Protein AF-A0A0C1QMT6-F1 (afdb_monomer_lite)

InterPro domains:
  IPR001387 Cro/C1-type, helix-turn-helix domain [PS50943] (33-71)
  IPR001387 Cro/C1-type, helix-turn-helix domain [cd00093] (10-68)
  IPR010982 Lambda repressor-like, DNA-binding domain superfamily [G3DSA:1.10.260.40] (8-88)
  IPR010982 Lambda repressor-like, DNA-binding domain superfamily [SSF47413] (16-72)

Foldseek 3Di:
DDQPPVVVVLQVLLVLLQVLCCVQQVHPVSLCVQLVHDPVRNVCSSVVVDPDDPSSLVSSCPRRVRPSVVVVVVCCVRVVPCVVPPPDDDPPPPDDDDDDDDDDDD

Sequence (106 aa):
MDEIDPFKFGEKLRHFVRKELIAKQGSVSKGCKKAGVSRSTMNNYLNGTSEFPQSVLTKLHNGCKIDVYGFLASMAGVAGKYNNACIEKEPQLEASDEKNEDKTKD

Radius of gyration: 20.59 Å; chains: 1; bounding box: 45×67×37 Å

Structure (mmCIF, N/CA/C/O backbone):
data_AF-A0A0C1QMT6-F1
#
_entry.id   AF-A0A0C1QMT6-F1
#
loop_
_atom_site.group_PDB
_atom_site.id
_atom_site.type_symbol
_atom_site.label_atom_id
_atom_site.label_alt_id
_atom_site.label_comp_id
_atom_site.label_asym_id
_atom_site.label_entity_id
_atom_site.label_seq_id
_atom_site.pdbx_PDB_ins_code
_atom_site.Cartn_x
_atom_site.Cartn_y
_atom_site.Cartn_z
_atom_site.occupancy
_atom_site.B_iso_or_equiv
_atom_site.auth_seq_id
_atom_site.auth_comp_id
_atom_site.auth_asym_id
_atom_site.auth_atom_id
_atom_site.pdbx_PDB_model_num
ATOM 1 N N . MET A 1 1 ? 8.307 -8.007 -26.919 1.00 41.09 1 MET A N 1
ATOM 2 C CA . MET A 1 1 ? 8.025 -8.290 -25.500 1.00 41.09 1 MET A CA 1
ATOM 3 C C . MET A 1 1 ? 8.553 -7.104 -24.729 1.00 41.09 1 MET A C 1
ATOM 5 O O . MET A 1 1 ? 9.763 -6.956 -24.650 1.00 41.09 1 MET A O 1
ATOM 9 N N . ASP A 1 2 ? 7.676 -6.205 -24.293 1.00 46.59 2 ASP A N 1
ATOM 10 C CA . ASP A 1 2 ? 8.071 -5.072 -23.460 1.00 46.59 2 ASP A CA 1
ATOM 11 C C . ASP A 1 2 ? 8.553 -5.604 -22.107 1.00 46.59 2 ASP A C 1
ATOM 13 O O . ASP A 1 2 ? 7.753 -6.064 -21.291 1.00 46.59 2 ASP A O 1
ATOM 17 N N . GLU A 1 3 ? 9.869 -5.584 -21.893 1.00 51.56 3 GLU A N 1
ATOM 18 C CA . GLU A 1 3 ? 10.463 -5.763 -20.570 1.00 51.56 3 GLU A CA 1
ATOM 19 C C . GLU A 1 3 ? 9.766 -4.808 -19.599 1.00 51.56 3 GLU A C 1
ATOM 21 O O . GLU A 1 3 ? 9.744 -3.589 -19.809 1.00 51.56 3 GLU A O 1
ATOM 26 N N . ILE A 1 4 ? 9.167 -5.344 -18.529 1.00 53.75 4 ILE A N 1
ATOM 27 C CA . ILE A 1 4 ? 8.723 -4.461 -17.460 1.00 53.75 4 ILE A CA 1
ATOM 28 C C . ILE A 1 4 ? 9.962 -3.907 -16.800 1.00 53.75 4 ILE A C 1
ATOM 30 O O . ILE A 1 4 ? 10.637 -4.583 -16.028 1.00 53.75 4 ILE A O 1
ATOM 34 N N . ASP A 1 5 ? 10.178 -2.630 -17.054 1.00 57.69 5 ASP A N 1
ATOM 35 C CA . ASP A 1 5 ? 11.078 -1.827 -16.267 1.00 57.69 5 ASP A CA 1
ATOM 36 C C . ASP A 1 5 ? 10.619 -1.867 -14.788 1.00 57.69 5 ASP A C 1
ATOM 38 O O . ASP A 1 5 ? 9.515 -1.399 -14.466 1.00 57.69 5 ASP A O 1
ATOM 42 N N . PRO A 1 6 ? 11.407 -2.451 -13.868 1.00 56.88 6 PRO A N 1
ATOM 43 C CA . PRO A 1 6 ? 11.027 -2.591 -12.461 1.00 56.88 6 PRO A CA 1
ATOM 44 C C . PRO A 1 6 ? 10.770 -1.231 -11.794 1.00 56.88 6 PRO A C 1
ATOM 46 O O . PRO A 1 6 ? 9.991 -1.139 -10.841 1.00 56.88 6 PRO A O 1
ATOM 49 N N . PHE A 1 7 ? 11.336 -0.153 -12.343 1.00 60.44 7 PHE A N 1
ATOM 50 C CA . PHE A 1 7 ? 11.085 1.212 -11.901 1.00 60.44 7 PHE A CA 1
ATOM 51 C C . PHE A 1 7 ? 9.648 1.655 -12.222 1.00 60.44 7 PHE A C 1
ATOM 53 O O . PHE A 1 7 ? 8.972 2.252 -11.376 1.00 60.44 7 PHE A O 1
ATOM 60 N N . LYS A 1 8 ? 9.125 1.269 -13.397 1.00 73.31 8 LYS A N 1
ATOM 61 C CA . LYS A 1 8 ? 7.721 1.501 -13.786 1.00 73.31 8 LYS A CA 1
ATOM 62 C C . LYS A 1 8 ? 6.745 0.684 -12.940 1.00 73.31 8 LYS A C 1
ATOM 64 O O . LYS A 1 8 ? 5.646 1.160 -12.659 1.00 73.31 8 LYS A O 1
ATOM 69 N N . PHE A 1 9 ? 7.119 -0.523 -12.511 1.00 78.88 9 PHE A N 1
ATOM 70 C CA . PHE A 1 9 ? 6.269 -1.338 -11.635 1.00 78.88 9 PHE A CA 1
ATOM 71 C C . PHE A 1 9 ? 6.048 -0.669 -10.272 1.00 78.88 9 PHE A C 1
ATOM 73 O O . PHE A 1 9 ? 4.903 -0.483 -9.851 1.00 78.88 9 PHE A O 1
ATOM 80 N N . GLY A 1 10 ? 7.133 -0.243 -9.613 1.00 81.25 10 GLY A N 1
ATOM 81 C CA . GLY A 1 10 ? 7.044 0.451 -8.329 1.00 81.25 10 GLY A CA 1
ATOM 82 C C . GLY A 1 10 ? 6.209 1.731 -8.425 1.00 81.25 10 GLY A C 1
ATOM 83 O O . GLY A 1 10 ? 5.408 2.019 -7.537 1.00 81.25 10 GLY A O 1
ATOM 84 N N . GLU A 1 11 ? 6.336 2.478 -9.524 1.00 85.38 11 GLU A N 1
ATOM 85 C CA . GLU A 1 11 ? 5.536 3.681 -9.766 1.00 85.38 11 GLU A CA 1
ATOM 86 C C . GLU A 1 11 ? 4.043 3.386 -9.922 1.00 85.38 11 GLU A C 1
ATOM 88 O O . GLU A 1 11 ? 3.216 4.030 -9.268 1.00 85.38 11 GLU A O 1
ATOM 93 N N . LYS A 1 12 ? 3.691 2.366 -10.711 1.00 87.00 12 LYS A N 1
ATOM 94 C CA . LYS A 1 12 ? 2.298 1.938 -10.879 1.00 87.00 12 LYS A CA 1
ATOM 95 C C . LYS A 1 12 ? 1.686 1.472 -9.557 1.00 87.00 12 LYS A C 1
ATOM 97 O O . LYS A 1 12 ? 0.559 1.861 -9.254 1.00 87.00 12 LYS A O 1
ATOM 102 N N . LEU A 1 13 ? 2.428 0.714 -8.743 1.00 88.38 13 LEU A N 1
ATOM 103 C CA . LEU A 1 13 ? 1.969 0.276 -7.421 1.00 88.38 13 LEU A CA 1
ATOM 104 C C . LEU A 1 13 ? 1.704 1.472 -6.495 1.00 88.38 13 LEU A C 1
ATOM 106 O O . LEU A 1 13 ? 0.647 1.550 -5.870 1.00 88.38 13 LEU A O 1
ATOM 110 N N . ARG A 1 14 ? 2.628 2.441 -6.439 1.00 90.62 14 ARG A N 1
ATOM 111 C CA . ARG A 1 14 ? 2.463 3.673 -5.645 1.00 90.62 14 ARG A CA 1
ATOM 112 C C . ARG A 1 14 ? 1.231 4.461 -6.074 1.00 90.62 14 ARG A C 1
ATOM 114 O O . ARG A 1 14 ? 0.445 4.886 -5.224 1.00 90.62 14 ARG A O 1
ATOM 121 N N . HIS A 1 15 ? 1.046 4.630 -7.381 1.00 91.50 15 HIS A N 1
ATOM 122 C CA . HIS A 1 15 ? -0.106 5.335 -7.931 1.00 91.50 15 HIS A CA 1
ATOM 123 C C . HIS A 1 15 ? -1.422 4.619 -7.596 1.00 91.50 15 HIS A C 1
ATOM 125 O O . HIS A 1 15 ? -2.361 5.255 -7.110 1.00 91.50 15 HIS A O 1
ATOM 131 N N . PHE A 1 16 ? -1.469 3.296 -7.780 1.00 91.25 16 PHE A N 1
ATOM 132 C CA . PHE A 1 16 ? -2.624 2.462 -7.450 1.00 91.25 16 PHE A CA 1
ATOM 133 C C . PHE A 1 16 ? -3.006 2.579 -5.971 1.00 91.25 16 PHE A C 1
ATOM 135 O O . PHE A 1 16 ? -4.139 2.940 -5.653 1.00 91.25 16 PHE A O 1
ATOM 142 N N . VAL A 1 17 ? -2.047 2.370 -5.061 1.00 92.00 17 VA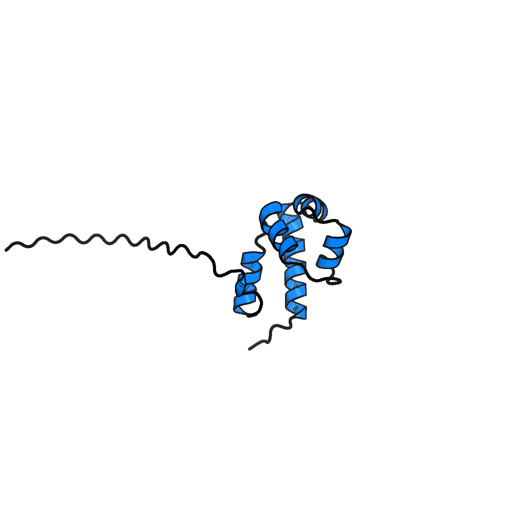L A N 1
ATOM 143 C CA . VAL A 1 17 ? -2.286 2.451 -3.612 1.00 92.00 17 VAL A CA 1
ATOM 144 C C . VAL A 1 17 ? -2.788 3.840 -3.219 1.00 92.00 17 VAL A C 1
ATOM 146 O O . VAL A 1 17 ? -3.735 3.952 -2.442 1.00 92.00 17 VAL A O 1
ATOM 149 N N . ARG A 1 18 ? -2.213 4.916 -3.775 1.00 93.06 18 ARG A N 1
ATOM 150 C CA . ARG A 1 18 ? -2.662 6.288 -3.491 1.00 93.06 18 ARG A CA 1
ATOM 151 C C . ARG A 1 18 ? -4.108 6.517 -3.923 1.00 93.06 18 ARG A C 1
ATOM 153 O O . ARG A 1 18 ? -4.891 7.067 -3.147 1.00 93.06 18 ARG A O 1
ATOM 160 N N . LYS A 1 19 ? -4.446 6.102 -5.145 1.00 93.94 19 LYS A N 1
ATOM 161 C CA . LYS A 1 19 ? -5.785 6.250 -5.722 1.00 93.94 19 LYS A CA 1
ATOM 162 C C . LYS A 1 19 ? -6.818 5.478 -4.903 1.00 93.94 19 LYS A C 1
ATOM 164 O O . LYS A 1 19 ? -7.819 6.059 -4.494 1.00 93.94 19 LYS A O 1
ATOM 169 N N . GLU A 1 20 ? -6.534 4.218 -4.588 1.00 93.00 20 GLU A N 1
ATOM 170 C CA . GLU A 1 20 ? -7.442 3.364 -3.820 1.00 93.00 20 GLU A CA 1
ATOM 171 C C . GLU A 1 20 ? -7.592 3.817 -2.365 1.00 93.00 20 GLU A C 1
ATOM 173 O O . GLU A 1 20 ? -8.694 3.784 -1.820 1.00 93.00 20 GLU A O 1
ATOM 178 N N . LEU A 1 21 ? -6.529 4.322 -1.729 1.00 91.88 21 LEU A N 1
ATOM 179 C CA . LEU A 1 21 ? -6.635 4.905 -0.389 1.00 91.88 21 LEU A CA 1
ATOM 180 C C . LEU A 1 21 ? -7.606 6.088 -0.367 1.00 91.88 21 LEU A C 1
ATOM 182 O O . LEU A 1 21 ? -8.422 6.200 0.548 1.00 91.88 21 LEU A O 1
ATOM 186 N N . ILE A 1 22 ? -7.540 6.966 -1.367 1.00 92.12 22 ILE A N 1
ATOM 187 C CA . ILE A 1 22 ? -8.456 8.105 -1.474 1.00 92.12 22 ILE A CA 1
ATOM 188 C C . ILE A 1 22 ? -9.872 7.617 -1.797 1.00 92.12 22 ILE A C 1
ATOM 190 O O . ILE A 1 22 ? -10.812 8.037 -1.131 1.00 92.12 22 ILE A O 1
ATOM 194 N N . ALA A 1 23 ? -10.030 6.688 -2.741 1.00 92.50 23 ALA A N 1
ATOM 195 C CA . ALA A 1 23 ? -11.339 6.182 -3.149 1.00 92.50 23 ALA A CA 1
ATOM 196 C C . ALA A 1 23 ? -12.065 5.416 -2.028 1.00 92.50 23 ALA A C 1
ATOM 198 O O . ALA A 1 23 ? -13.252 5.630 -1.797 1.00 92.50 23 ALA A O 1
ATOM 199 N N . LYS A 1 24 ? -11.363 4.538 -1.300 1.00 91.06 24 LYS A N 1
ATOM 200 C CA . LYS A 1 24 ? -11.958 3.664 -0.273 1.00 91.06 24 LYS A CA 1
ATOM 201 C C . LYS A 1 24 ? -12.007 4.300 1.114 1.00 91.06 24 LYS A C 1
ATOM 203 O O . LYS A 1 24 ? -12.892 3.972 1.901 1.00 91.06 24 LYS A O 1
ATOM 208 N N . GLN A 1 25 ? -11.043 5.162 1.452 1.00 91.12 25 GLN A N 1
ATOM 209 C CA . GLN A 1 25 ? -10.923 5.751 2.797 1.00 91.12 25 GLN A CA 1
ATOM 210 C C . GLN A 1 25 ? -11.193 7.261 2.831 1.00 91.12 25 GLN A C 1
ATOM 212 O O . GLN A 1 25 ? -11.201 7.858 3.910 1.00 91.12 25 GLN A O 1
ATOM 217 N N . GLY A 1 26 ? -11.393 7.901 1.677 1.00 90.50 26 GLY A N 1
ATOM 218 C CA . GLY A 1 26 ? -11.580 9.347 1.528 1.00 90.50 26 GLY A CA 1
ATOM 219 C C . GLY A 1 26 ? -10.284 10.156 1.644 1.00 90.50 26 GLY A C 1
ATOM 220 O O . GLY A 1 26 ? -10.217 11.289 1.181 1.00 90.50 26 GLY A O 1
ATOM 221 N N . SER A 1 27 ? -9.236 9.602 2.261 1.00 91.06 27 SER A N 1
ATOM 222 C CA . SER A 1 27 ? -7.912 10.218 2.306 1.00 91.06 27 SER A CA 1
ATOM 223 C C . SER A 1 27 ? -6.813 9.210 2.629 1.00 91.06 27 SER A C 1
ATOM 225 O O . SER A 1 27 ? -7.020 8.231 3.352 1.00 91.06 27 SER A O 1
ATOM 227 N N . VAL A 1 28 ? -5.594 9.517 2.175 1.00 88.94 28 VAL A N 1
ATOM 228 C CA . VAL A 1 28 ? -4.384 8.742 2.501 1.00 88.94 28 VAL A CA 1
ATOM 229 C C . VAL A 1 28 ? -4.188 8.641 4.016 1.00 88.94 28 VAL A C 1
ATOM 231 O O . VAL A 1 28 ? -3.842 7.588 4.528 1.00 88.94 28 VAL A O 1
ATOM 234 N N . SER A 1 29 ? -4.478 9.706 4.764 1.00 89.81 29 SER A N 1
ATOM 235 C CA . SER A 1 29 ? -4.253 9.764 6.217 1.00 89.81 29 SER A CA 1
ATOM 236 C C . SER A 1 29 ? -5.179 8.851 7.010 1.00 89.81 29 SER A C 1
ATOM 238 O O . SER A 1 29 ? -4.744 8.228 7.978 1.00 89.81 29 SER A O 1
ATOM 240 N N . LYS A 1 30 ? -6.449 8.748 6.597 1.00 90.19 30 LYS A N 1
ATOM 241 C CA . LYS A 1 30 ? -7.388 7.787 7.188 1.00 90.19 30 LYS A CA 1
ATOM 242 C C . LYS A 1 30 ? -6.941 6.356 6.900 1.00 90.19 30 LYS A C 1
ATOM 244 O O . LYS A 1 30 ? -6.961 5.521 7.802 1.00 90.19 30 LYS A O 1
ATOM 249 N N . GLY A 1 31 ? -6.467 6.102 5.681 1.00 89.81 31 GLY A N 1
ATOM 250 C CA . GLY A 1 31 ? -5.904 4.811 5.307 1.00 89.81 31 GLY A CA 1
ATOM 251 C C . GLY A 1 31 ? -4.625 4.451 6.072 1.00 89.81 31 GLY A C 1
ATOM 252 O O . GLY A 1 31 ? -4.524 3.336 6.567 1.00 89.81 31 GLY A O 1
ATOM 253 N N . CYS A 1 32 ? -3.708 5.399 6.300 1.00 91.19 32 CYS A N 1
ATOM 254 C CA . CYS A 1 32 ? -2.550 5.217 7.188 1.00 91.19 32 CYS A CA 1
ATOM 255 C C . CYS A 1 32 ? -2.972 4.734 8.580 1.00 91.19 32 CYS A C 1
ATOM 257 O O . CYS A 1 32 ? -2.449 3.740 9.080 1.00 91.19 32 CYS A O 1
ATOM 259 N N . LYS A 1 33 ? -3.955 5.418 9.185 1.00 90.88 33 LYS A N 1
ATOM 260 C CA . LYS A 1 33 ? -4.464 5.077 10.519 1.00 90.88 33 LYS A CA 1
ATOM 261 C C . LYS A 1 33 ? -5.064 3.670 10.548 1.00 90.88 33 LYS A C 1
ATOM 263 O O . LYS A 1 33 ? -4.764 2.916 11.465 1.00 90.88 33 LYS A O 1
ATOM 268 N N . LYS A 1 34 ? -5.862 3.300 9.540 1.00 89.12 34 LYS A N 1
ATOM 269 C CA . LYS A 1 34 ? -6.447 1.951 9.437 1.00 89.12 34 LYS A CA 1
ATOM 270 C C . LYS A 1 34 ? -5.417 0.858 9.167 1.00 89.12 34 LYS A C 1
ATOM 272 O O . LYS A 1 34 ? -5.529 -0.224 9.725 1.00 89.12 34 LYS A O 1
ATOM 277 N N . ALA A 1 35 ? -4.416 1.139 8.340 1.00 87.31 35 ALA A N 1
ATOM 278 C CA . ALA A 1 35 ? -3.322 0.215 8.069 1.00 87.31 35 ALA A CA 1
ATOM 279 C C . ALA A 1 35 ? -2.316 0.131 9.231 1.00 87.31 35 ALA A C 1
ATOM 281 O 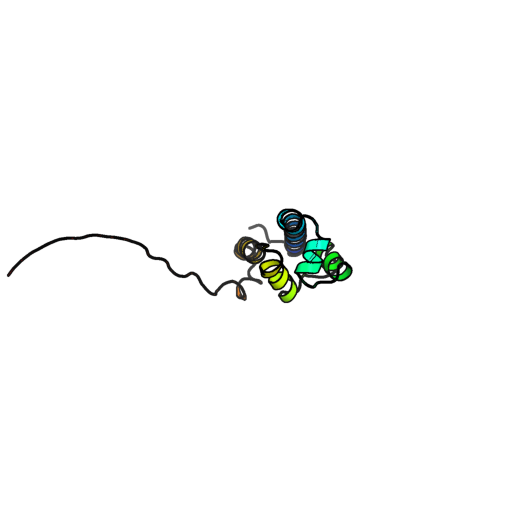O . ALA A 1 35 ? -1.401 -0.686 9.177 1.00 87.31 35 ALA A O 1
ATOM 282 N N . GLY A 1 36 ? -2.438 0.971 10.268 1.00 91.00 36 GLY A N 1
ATOM 283 C CA . GLY A 1 36 ? -1.488 1.015 11.381 1.00 91.00 36 GLY A CA 1
ATOM 284 C C . GLY A 1 36 ? -0.076 1.413 10.943 1.00 91.00 36 GLY A C 1
ATOM 285 O O . GLY A 1 36 ? 0.904 0.911 11.488 1.00 91.00 36 GLY A O 1
ATOM 286 N N . VAL A 1 37 ? 0.034 2.270 9.924 1.00 91.19 37 VAL A N 1
ATOM 287 C CA . VAL A 1 37 ? 1.307 2.762 9.382 1.00 91.19 37 VAL A CA 1
ATOM 288 C C . VAL A 1 37 ? 1.397 4.258 9.634 1.00 91.19 37 VAL A C 1
ATOM 290 O O . VAL A 1 37 ? 0.441 4.996 9.386 1.00 91.19 37 VAL A O 1
ATOM 293 N N . SER A 1 38 ? 2.552 4.722 10.115 1.00 93.12 38 SER A N 1
ATOM 294 C CA . SER A 1 38 ? 2.766 6.152 10.324 1.00 93.12 38 SER A CA 1
ATOM 295 C C . SER A 1 38 ? 2.630 6.916 9.001 1.00 93.12 38 SER A C 1
ATOM 297 O O . SER A 1 38 ? 2.949 6.409 7.921 1.00 93.12 38 SER A O 1
ATOM 299 N N . ARG A 1 39 ? 2.166 8.164 9.077 1.00 90.75 39 ARG A N 1
ATOM 300 C CA . ARG A 1 39 ? 1.975 8.998 7.886 1.00 90.75 39 ARG A CA 1
ATOM 301 C C . ARG A 1 39 ? 3.290 9.235 7.143 1.00 90.75 39 ARG A C 1
ATOM 303 O O . ARG A 1 39 ? 3.299 9.166 5.919 1.00 90.75 39 ARG A O 1
ATOM 310 N N . SER A 1 40 ? 4.382 9.459 7.873 1.00 92.56 40 SER A N 1
ATOM 311 C CA . SER A 1 40 ? 5.717 9.657 7.300 1.00 92.56 40 SER A CA 1
ATOM 312 C 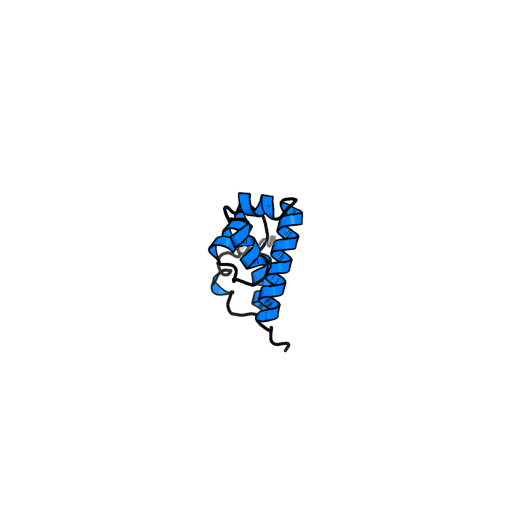C . SER A 1 40 ? 6.209 8.404 6.580 1.00 92.56 40 SER A C 1
ATOM 314 O O . SER A 1 40 ? 6.617 8.484 5.427 1.00 92.56 40 SER A O 1
ATOM 316 N N . THR A 1 41 ? 6.082 7.231 7.210 1.00 92.62 41 THR A N 1
ATOM 317 C CA . THR A 1 41 ? 6.473 5.952 6.598 1.00 92.62 41 THR A CA 1
ATOM 318 C C . THR A 1 41 ? 5.660 5.675 5.332 1.00 92.62 41 THR A C 1
ATOM 320 O O . THR A 1 41 ? 6.230 5.352 4.295 1.00 92.62 41 THR A O 1
ATOM 323 N N . MET A 1 42 ? 4.338 5.874 5.375 1.00 92.88 42 MET A N 1
ATOM 324 C CA . MET A 1 42 ? 3.490 5.711 4.190 1.00 92.88 42 MET A CA 1
ATOM 325 C C . MET A 1 42 ? 3.884 6.676 3.065 1.00 92.88 42 MET A C 1
ATOM 327 O O . MET A 1 42 ? 3.867 6.299 1.898 1.00 92.88 42 MET A O 1
ATOM 331 N N . ASN A 1 43 ? 4.256 7.913 3.401 1.00 92.25 43 ASN A N 1
ATOM 332 C CA . ASN A 1 43 ? 4.689 8.892 2.410 1.00 92.25 43 ASN A CA 1
ATOM 333 C C . ASN A 1 43 ? 6.008 8.477 1.737 1.00 92.25 43 ASN A C 1
ATOM 335 O O . ASN A 1 43 ? 6.130 8.615 0.525 1.00 92.25 43 ASN A O 1
ATOM 339 N N . ASN A 1 44 ? 6.956 7.899 2.484 1.00 93.25 44 ASN A N 1
ATOM 340 C CA . ASN A 1 44 ? 8.192 7.357 1.906 1.00 93.25 44 ASN A CA 1
ATOM 341 C C . ASN A 1 44 ? 7.898 6.250 0.887 1.00 93.25 44 ASN A C 1
ATOM 343 O O . ASN A 1 44 ? 8.494 6.239 -0.190 1.00 93.25 44 ASN A O 1
ATOM 347 N N . TYR A 1 45 ? 6.936 5.369 1.189 1.00 91.81 45 TYR A N 1
ATOM 348 C CA . TYR A 1 45 ? 6.503 4.340 0.244 1.00 91.81 45 TYR A CA 1
ATOM 349 C C . TYR A 1 45 ? 5.843 4.940 -0.997 1.00 91.81 45 TYR A C 1
ATOM 351 O O . TYR A 1 45 ? 6.209 4.610 -2.119 1.00 91.81 45 TYR A O 1
ATOM 359 N N . LEU A 1 46 ? 4.905 5.874 -0.813 1.00 90.50 46 LEU A N 1
ATOM 360 C CA . LEU A 1 46 ? 4.157 6.501 -1.907 1.00 90.50 46 LEU A CA 1
ATOM 361 C C . LEU A 1 46 ? 5.008 7.400 -2.812 1.00 90.50 46 LEU A C 1
ATOM 363 O O . LEU A 1 46 ? 4.663 7.558 -3.981 1.00 90.50 46 LEU A O 1
ATOM 367 N N . ASN A 1 47 ? 6.104 7.960 -2.301 1.00 89.25 47 ASN A N 1
ATOM 368 C CA . ASN A 1 47 ? 7.043 8.769 -3.084 1.00 89.25 47 ASN A CA 1
ATOM 369 C C . ASN A 1 47 ? 8.185 7.939 -3.688 1.00 89.25 47 ASN A C 1
ATOM 371 O O . ASN A 1 47 ? 8.973 8.467 -4.463 1.00 89.25 47 ASN A O 1
ATOM 375 N N . GLY A 1 48 ? 8.279 6.647 -3.359 1.00 85.88 48 GLY A N 1
ATOM 376 C CA . GLY A 1 48 ? 9.314 5.759 -3.892 1.00 85.88 48 GLY A CA 1
ATOM 377 C C . GLY A 1 48 ? 10.682 5.923 -3.233 1.00 85.88 48 GLY A C 1
ATOM 378 O O . GLY A 1 48 ? 11.650 5.348 -3.713 1.00 85.88 48 GLY A O 1
ATOM 379 N N . THR A 1 49 ? 10.767 6.656 -2.120 1.00 89.12 49 THR A N 1
ATOM 380 C CA . THR A 1 49 ? 11.971 6.717 -1.273 1.00 89.12 49 THR A CA 1
ATOM 381 C C . THR A 1 49 ? 12.219 5.386 -0.556 1.00 89.12 49 THR A C 1
ATOM 383 O O . THR A 1 49 ? 13.323 5.102 -0.102 1.00 89.12 49 THR A O 1
ATOM 386 N N . SER A 1 50 ? 11.184 4.558 -0.415 1.00 86.31 50 SER A N 1
ATOM 387 C CA . SER A 1 50 ? 11.281 3.196 0.105 1.00 86.31 50 SER A CA 1
ATOM 388 C C . SER A 1 50 ? 10.278 2.296 -0.610 1.00 86.31 50 SER A C 1
ATOM 390 O O . SER A 1 50 ? 9.222 2.758 -1.039 1.00 86.31 50 SER A O 1
ATOM 392 N N . GLU A 1 51 ? 10.582 1.008 -0.723 1.00 85.19 51 GLU A N 1
ATOM 393 C CA . GLU A 1 51 ? 9.642 0.032 -1.278 1.00 85.19 51 GLU A CA 1
ATOM 394 C C . GLU A 1 51 ? 8.580 -0.371 -0.252 1.00 85.19 51 GLU A C 1
ATOM 396 O O . GLU A 1 51 ? 8.804 -0.308 0.959 1.00 85.19 51 GLU A O 1
ATOM 401 N N . PHE A 1 52 ? 7.409 -0.797 -0.734 1.00 87.50 52 PHE A N 1
ATOM 402 C CA . PHE A 1 52 ? 6.364 -1.309 0.143 1.00 87.50 52 PHE A CA 1
ATOM 403 C C . PHE A 1 52 ? 6.739 -2.700 0.667 1.00 87.50 52 PHE A C 1
ATOM 405 O O . PHE A 1 52 ? 6.821 -3.641 -0.126 1.00 87.50 52 PHE A O 1
ATOM 412 N N . PRO A 1 53 ? 6.883 -2.887 1.989 1.00 89.19 53 PRO A N 1
ATOM 413 C CA . PRO A 1 53 ? 7.042 -4.222 2.534 1.00 89.19 53 PRO A CA 1
ATOM 414 C C . PRO A 1 53 ? 5.722 -4.994 2.423 1.00 89.19 53 PRO A C 1
ATOM 416 O O . PRO A 1 53 ? 4.634 -4.424 2.573 1.00 89.19 53 PRO A O 1
ATOM 419 N N . GLN A 1 54 ? 5.814 -6.312 2.238 1.00 86.06 54 GLN A N 1
ATOM 420 C CA . GLN A 1 54 ? 4.650 -7.196 2.112 1.00 86.06 54 GLN A CA 1
ATOM 421 C C . GLN A 1 54 ? 3.676 -7.036 3.288 1.00 86.06 54 GLN A C 1
ATOM 423 O O . GLN A 1 54 ? 2.471 -6.959 3.080 1.00 86.06 54 GLN A O 1
ATOM 428 N N . SER A 1 55 ? 4.188 -6.866 4.511 1.00 89.00 55 SER A N 1
ATOM 429 C CA . SER A 1 55 ? 3.364 -6.647 5.706 1.00 89.00 55 SER A CA 1
ATOM 430 C C . SER A 1 55 ? 2.487 -5.391 5.622 1.00 89.00 55 SER A C 1
ATOM 432 O O . SER A 1 55 ? 1.359 -5.392 6.113 1.00 89.00 55 SER A O 1
ATOM 434 N N . VAL A 1 56 ? 2.965 -4.318 4.985 1.00 91.25 56 VAL A N 1
ATOM 435 C CA . VAL A 1 56 ? 2.182 -3.092 4.767 1.00 91.25 56 VAL A CA 1
ATOM 436 C C . VAL A 1 56 ? 1.152 -3.310 3.665 1.00 91.25 56 VAL A C 1
ATOM 438 O O . VAL A 1 56 ? 0.005 -2.897 3.831 1.00 91.25 56 VAL A O 1
ATOM 441 N N . LEU A 1 57 ? 1.519 -4.003 2.585 1.00 90.44 57 LEU A N 1
ATOM 442 C CA . LEU A 1 57 ? 0.591 -4.367 1.509 1.00 90.44 57 LEU A CA 1
ATOM 443 C C . LEU A 1 57 ? -0.570 -5.228 2.032 1.00 90.44 57 LEU A C 1
ATOM 445 O O . LEU A 1 57 ? -1.727 -4.923 1.750 1.00 90.44 57 LEU A O 1
ATOM 449 N N . THR A 1 58 ? -0.295 -6.213 2.892 1.00 88.75 58 THR A N 1
ATOM 450 C CA . THR A 1 58 ? -1.323 -7.030 3.559 1.00 88.75 58 THR A CA 1
ATOM 451 C C . THR A 1 58 ? -2.246 -6.188 4.439 1.00 88.75 58 THR A C 1
ATOM 453 O O . THR A 1 58 ? -3.465 -6.348 4.405 1.00 88.75 58 THR A O 1
ATOM 456 N N . LYS A 1 59 ? -1.693 -5.250 5.220 1.00 91.12 59 LYS A N 1
ATOM 457 C CA . LYS A 1 59 ? -2.496 -4.353 6.070 1.00 91.12 59 LYS A CA 1
ATOM 458 C C . LYS A 1 59 ? -3.358 -3.396 5.251 1.00 91.12 59 LYS A C 1
ATOM 460 O O . LYS A 1 59 ? -4.476 -3.092 5.657 1.00 91.12 59 LYS A O 1
ATOM 465 N N . LEU A 1 60 ? -2.870 -2.930 4.105 1.00 90.69 60 LEU A N 1
ATOM 466 C CA . LEU A 1 60 ? -3.658 -2.130 3.167 1.00 90.69 60 LEU A CA 1
ATOM 467 C C . LEU A 1 60 ? -4.792 -2.958 2.557 1.00 90.69 60 LEU A C 1
ATOM 469 O O . LEU A 1 60 ? -5.924 -2.478 2.498 1.00 90.69 60 LEU A O 1
ATOM 473 N N . HIS A 1 61 ? -4.519 -4.209 2.187 1.00 90.88 61 HIS A N 1
ATOM 474 C CA . HIS A 1 61 ? -5.534 -5.108 1.655 1.00 90.88 61 HIS A CA 1
ATOM 475 C C . HIS A 1 61 ? -6.649 -5.374 2.669 1.00 90.88 61 HIS A C 1
ATOM 477 O O . HIS A 1 61 ? -7.804 -5.023 2.432 1.00 90.88 61 HIS A O 1
ATOM 483 N N . ASN A 1 62 ? -6.291 -5.865 3.854 1.00 88.56 62 ASN A N 1
ATOM 484 C CA . ASN A 1 62 ? -7.264 -6.249 4.875 1.00 88.56 62 ASN A CA 1
ATOM 485 C C . ASN A 1 62 ? -7.898 -5.032 5.568 1.00 88.56 62 ASN A C 1
ATOM 487 O O . ASN A 1 62 ? -9.113 -4.950 5.731 1.00 88.56 62 ASN A O 1
ATOM 491 N N . GLY A 1 63 ? -7.078 -4.061 5.976 1.00 87.12 63 GLY A N 1
ATOM 492 C CA . GLY A 1 63 ? -7.515 -2.918 6.780 1.00 87.12 63 GLY A CA 1
ATOM 493 C C . GLY A 1 63 ? -8.162 -1.800 5.965 1.00 87.12 63 GLY A C 1
ATOM 494 O O . GLY A 1 63 ? -9.081 -1.134 6.446 1.00 87.12 63 GLY A O 1
ATOM 495 N N . CYS A 1 64 ? -7.711 -1.588 4.725 1.00 88.81 64 CYS A N 1
ATOM 496 C CA . CYS A 1 64 ? -8.247 -0.542 3.850 1.00 88.81 64 CYS A CA 1
ATOM 497 C C . CYS A 1 64 ? -9.138 -1.079 2.721 1.00 88.81 64 CYS A C 1
ATOM 499 O O . CYS A 1 64 ? -9.672 -0.261 1.969 1.00 88.81 64 CYS A O 1
ATOM 501 N N . LYS A 1 65 ? -9.350 -2.403 2.629 1.00 89.38 65 LYS A N 1
ATOM 502 C CA . LYS A 1 65 ? -10.129 -3.063 1.564 1.00 89.38 65 LYS A CA 1
ATOM 503 C C . LYS A 1 65 ? -9.653 -2.669 0.159 1.00 89.38 65 LYS A C 1
ATOM 505 O O . LYS A 1 65 ? -10.462 -2.375 -0.719 1.00 89.38 65 LYS A O 1
ATOM 510 N N . ILE A 1 66 ? -8.334 -2.590 -0.009 1.00 90.12 66 ILE A N 1
ATOM 511 C CA . ILE A 1 66 ? -7.679 -2.252 -1.277 1.00 90.12 66 ILE A CA 1
ATOM 512 C C . ILE A 1 66 ? -7.262 -3.547 -1.959 1.00 90.12 66 ILE A C 1
ATOM 514 O O . ILE A 1 66 ? -6.591 -4.368 -1.339 1.00 90.12 66 ILE A O 1
ATOM 518 N N . ASP A 1 67 ? -7.581 -3.731 -3.235 1.00 88.75 67 ASP A N 1
ATOM 519 C CA . ASP A 1 67 ? -7.223 -4.960 -3.947 1.00 88.75 67 ASP A CA 1
ATOM 520 C C . ASP A 1 67 ? -5.759 -4.971 -4.428 1.00 88.75 67 ASP A C 1
ATOM 522 O O . ASP A 1 67 ? -5.441 -4.974 -5.615 1.00 88.75 67 ASP A O 1
ATOM 526 N N . VAL A 1 68 ? -4.836 -4.913 -3.465 1.00 87.38 68 VAL A N 1
ATOM 527 C CA . VAL A 1 68 ? -3.395 -4.922 -3.721 1.00 87.38 68 VAL A CA 1
ATOM 528 C C . VAL A 1 68 ? -2.968 -6.233 -4.375 1.00 87.38 68 VAL A C 1
ATOM 530 O O . VAL A 1 68 ? -2.175 -6.202 -5.308 1.00 87.38 68 VAL A O 1
ATOM 533 N N . TYR A 1 69 ? -3.488 -7.374 -3.918 1.00 84.62 69 TYR A N 1
ATOM 534 C CA . TYR A 1 69 ? -3.119 -8.673 -4.478 1.00 84.62 69 TYR A CA 1
ATOM 535 C C . TYR A 1 69 ? -3.650 -8.869 -5.896 1.00 84.62 69 TYR A C 1
ATOM 537 O O . TYR A 1 69 ? -2.886 -9.334 -6.735 1.00 84.62 69 TYR A O 1
ATOM 545 N N . GLY A 1 70 ? -4.875 -8.428 -6.209 1.00 84.56 70 GLY A N 1
ATOM 546 C CA . GLY A 1 70 ? -5.370 -8.426 -7.587 1.00 84.56 70 GLY A CA 1
ATOM 547 C C . GLY A 1 70 ? -4.522 -7.549 -8.512 1.00 84.56 70 GLY A C 1
ATOM 548 O O . GLY A 1 70 ? -4.162 -7.969 -9.612 1.00 84.56 70 GLY A O 1
ATOM 549 N N . PHE A 1 71 ? -4.096 -6.369 -8.043 1.00 85.94 71 PHE A N 1
ATOM 550 C CA . PHE A 1 71 ? -3.161 -5.522 -8.792 1.00 85.94 71 PHE A CA 1
ATOM 551 C C . PHE A 1 71 ? -1.802 -6.204 -9.008 1.00 85.94 71 PHE A C 1
ATOM 553 O O . PHE A 1 71 ? -1.276 -6.202 -10.123 1.00 85.94 7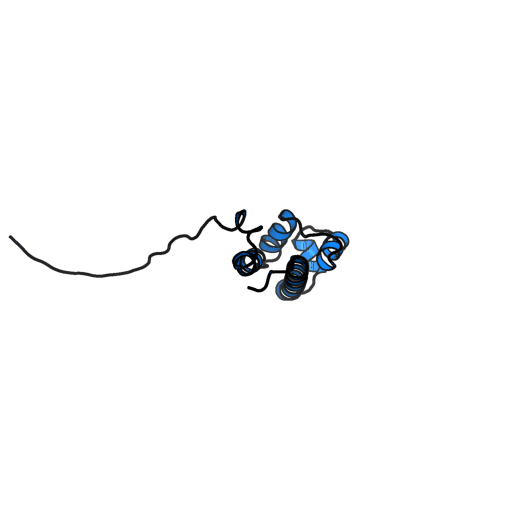1 PHE A O 1
ATOM 560 N N . LEU A 1 72 ? -1.232 -6.801 -7.955 1.00 82.00 72 LEU A N 1
ATOM 561 C CA . LEU A 1 72 ? 0.035 -7.522 -8.045 1.00 82.00 72 LEU A CA 1
ATOM 562 C C . LEU A 1 72 ? -0.076 -8.715 -8.995 1.00 82.00 72 LEU A C 1
ATOM 564 O O . LEU A 1 72 ? 0.814 -8.870 -9.815 1.00 82.00 72 LEU A O 1
ATOM 568 N N . ALA A 1 73 ? -1.156 -9.498 -8.948 1.00 78.12 73 ALA A N 1
ATOM 569 C CA . ALA A 1 73 ? -1.394 -10.635 -9.838 1.00 78.12 73 ALA A CA 1
ATOM 570 C C . ALA A 1 73 ? -1.546 -10.201 -11.305 1.00 78.12 73 ALA A C 1
ATOM 572 O O . ALA A 1 73 ? -0.910 -10.773 -12.190 1.00 78.12 73 ALA A O 1
ATOM 573 N N . SER A 1 74 ? -2.300 -9.124 -11.561 1.00 76.56 74 SER A N 1
ATOM 574 C CA . SER A 1 74 ? -2.441 -8.530 -12.900 1.00 76.56 74 SER A CA 1
ATOM 575 C C . SER A 1 74 ? -1.098 -8.061 -13.473 1.00 76.56 74 SER A C 1
ATOM 577 O O . SER A 1 74 ? -0.875 -8.144 -14.679 1.00 76.56 74 SER A O 1
ATOM 579 N N . MET A 1 75 ? -0.181 -7.614 -12.613 1.00 71.38 75 MET A N 1
ATOM 580 C CA . MET A 1 75 ? 1.185 -7.253 -12.999 1.00 71.38 75 MET A CA 1
ATOM 581 C C . MET A 1 75 ? 2.148 -8.453 -12.994 1.00 71.38 75 MET A C 1
ATOM 583 O O . MET A 1 75 ? 3.132 -8.435 -13.723 1.00 71.38 75 MET A O 1
ATOM 587 N N . ALA A 1 76 ? 1.899 -9.498 -12.201 1.00 61.00 76 ALA A N 1
ATOM 588 C CA . ALA A 1 76 ? 2.739 -10.692 -12.066 1.00 61.00 76 ALA A CA 1
ATOM 589 C C . ALA A 1 76 ? 2.561 -11.684 -13.222 1.00 61.00 76 ALA A C 1
ATOM 591 O O . ALA A 1 76 ? 3.515 -12.383 -13.562 1.00 61.00 76 ALA A O 1
ATOM 592 N N . GLY A 1 77 ? 1.426 -11.623 -13.931 1.00 53.50 77 GLY A N 1
ATOM 593 C CA . GLY A 1 77 ? 1.315 -12.129 -15.307 1.00 53.50 77 GLY A CA 1
ATOM 594 C C . GLY A 1 77 ? 2.349 -11.515 -16.267 1.00 53.50 77 GLY A C 1
ATOM 595 O O . GLY A 1 77 ? 2.507 -11.982 -17.390 1.00 53.50 77 GLY A O 1
ATOM 596 N N . VAL A 1 78 ? 3.079 -10.489 -15.815 1.00 49.34 78 VAL A N 1
ATOM 597 C CA . VAL A 1 78 ? 4.128 -9.794 -16.554 1.00 49.34 78 VAL A CA 1
ATOM 598 C C . VAL A 1 78 ? 5.473 -9.756 -15.766 1.00 49.34 78 VAL A C 1
ATOM 600 O O . VAL A 1 78 ? 6.533 -9.653 -16.377 1.00 49.34 78 VAL A O 1
ATOM 603 N N . ALA A 1 79 ? 5.488 -9.874 -14.426 1.00 46.19 79 ALA A N 1
ATOM 604 C CA . ALA A 1 79 ? 6.690 -9.844 -13.570 1.00 46.19 79 ALA A CA 1
ATOM 605 C C . ALA A 1 79 ? 6.749 -11.025 -12.577 1.00 46.19 79 ALA A C 1
ATOM 607 O O . ALA A 1 79 ? 6.168 -10.987 -11.491 1.00 46.19 79 ALA A O 1
ATOM 608 N N . GLY A 1 80 ? 7.542 -12.049 -12.905 1.00 49.34 80 GLY A N 1
ATOM 609 C CA . GLY A 1 80 ? 7.631 -13.332 -12.186 1.00 49.34 80 GLY A CA 1
ATOM 610 C C . GLY A 1 80 ? 8.118 -13.315 -10.725 1.00 49.34 80 GLY A C 1
ATOM 611 O O . GLY A 1 80 ? 8.233 -14.380 -10.127 1.00 49.34 80 GLY A O 1
ATOM 612 N N . LYS A 1 81 ? 8.395 -12.154 -10.115 1.00 53.22 81 LYS A N 1
ATOM 613 C CA . LYS A 1 81 ? 8.961 -12.060 -8.751 1.00 53.22 81 LYS A CA 1
ATOM 614 C C . LYS A 1 81 ? 7.927 -12.065 -7.616 1.00 53.22 81 LYS A C 1
ATOM 616 O O . LYS A 1 81 ? 8.297 -12.373 -6.489 1.00 53.22 81 LYS A O 1
ATOM 621 N N . TYR A 1 82 ? 6.650 -11.774 -7.888 1.00 49.91 82 TYR A N 1
ATOM 622 C CA . TYR A 1 82 ? 5.585 -11.754 -6.862 1.00 49.91 82 TYR A CA 1
ATOM 623 C C . TYR A 1 82 ? 4.645 -12.970 -6.914 1.00 49.91 82 TYR A C 1
ATOM 625 O O . TYR A 1 82 ? 3.766 -13.101 -6.064 1.00 49.91 82 TYR A O 1
ATOM 633 N N . ASN A 1 83 ? 4.853 -13.885 -7.870 1.00 47.06 83 ASN A N 1
ATOM 634 C CA . ASN A 1 83 ? 3.995 -15.058 -8.081 1.00 47.06 83 ASN A CA 1
ATOM 635 C C . ASN A 1 83 ? 3.940 -16.016 -6.882 1.00 47.06 83 ASN A C 1
ATOM 637 O O . ASN A 1 83 ? 2.937 -16.696 -6.702 1.00 47.06 83 ASN A O 1
ATOM 641 N N . ASN A 1 84 ? 4.951 -16.027 -6.010 1.00 48.03 84 ASN A N 1
ATOM 642 C CA . ASN A 1 84 ? 4.958 -16.926 -4.853 1.00 48.03 84 ASN A CA 1
ATOM 643 C C . ASN A 1 84 ? 3.974 -16.536 -3.730 1.00 48.03 84 ASN A C 1
ATOM 645 O O . ASN A 1 84 ? 3.857 -17.278 -2.764 1.00 48.03 84 ASN A O 1
ATOM 649 N N . ALA A 1 85 ? 3.269 -15.399 -3.828 1.00 44.78 85 ALA A N 1
ATOM 650 C CA . ALA A 1 85 ? 2.295 -14.966 -2.816 1.00 44.78 85 ALA A CA 1
ATOM 651 C C . ALA A 1 85 ? 0.818 -15.103 -3.244 1.00 44.78 85 ALA A C 1
ATOM 653 O O . ALA A 1 85 ? -0.060 -14.824 -2.431 1.00 44.78 85 ALA A O 1
ATOM 654 N N . CYS A 1 86 ? 0.536 -15.512 -4.490 1.00 41.31 86 CYS A N 1
ATOM 655 C CA . CYS A 1 86 ? -0.831 -15.606 -5.030 1.00 41.31 86 CYS A CA 1
ATOM 656 C C . CYS A 1 86 ? -1.284 -17.030 -5.386 1.00 41.31 86 CYS A C 1
ATOM 658 O O . CYS A 1 86 ? -2.440 -17.203 -5.757 1.00 41.31 86 CYS A O 1
ATOM 660 N N . ILE A 1 87 ? -0.432 -18.049 -5.244 1.00 41.84 87 ILE A N 1
ATOM 661 C CA . ILE A 1 87 ? -0.829 -19.446 -5.477 1.00 41.84 87 ILE A CA 1
ATOM 662 C C . ILE A 1 87 ? -1.239 -20.083 -4.149 1.00 41.84 87 ILE A C 1
ATOM 664 O O . ILE A 1 87 ? -0.615 -21.022 -3.685 1.00 41.84 87 ILE A O 1
ATOM 668 N N . GLU A 1 88 ? -2.289 -19.566 -3.519 1.00 45.44 88 GLU A N 1
ATOM 669 C CA . GLU A 1 88 ? -3.141 -20.401 -2.673 1.00 45.44 88 GLU A CA 1
ATOM 670 C C . GLU A 1 88 ? -4.594 -19.944 -2.835 1.00 45.44 88 GLU A C 1
ATOM 672 O O . GLU A 1 88 ? -4.983 -18.869 -2.378 1.00 45.44 88 GLU A O 1
ATOM 677 N N . LYS A 1 89 ? -5.380 -20.847 -3.439 1.00 41.53 89 LYS A N 1
ATOM 678 C CA . LYS A 1 89 ? -6.848 -20.891 -3.560 1.00 41.53 89 LYS A CA 1
ATOM 679 C C . LYS A 1 89 ? -7.472 -20.216 -4.786 1.00 41.53 89 LYS A C 1
ATOM 681 O O . LYS A 1 89 ? -8.204 -19.239 -4.669 1.00 41.53 89 LYS A O 1
ATOM 686 N N . GLU A 1 90 ? -7.367 -20.891 -5.928 1.00 36.00 90 GLU A N 1
ATOM 687 C CA . GLU A 1 90 ? -8.596 -21.214 -6.663 1.00 36.00 90 GLU A CA 1
ATOM 688 C C . GLU A 1 90 ? -9.343 -22.307 -5.874 1.00 36.00 90 GLU A C 1
ATOM 690 O O . GLU A 1 90 ? -8.800 -23.400 -5.702 1.00 36.00 90 GLU A O 1
ATOM 695 N N . PRO A 1 91 ? -10.565 -22.085 -5.362 1.00 42.34 91 PRO A N 1
ATOM 696 C CA . PRO A 1 91 ? -11.520 -23.172 -5.293 1.00 42.34 91 PRO A CA 1
ATOM 697 C C . PRO A 1 91 ? -12.021 -23.393 -6.722 1.00 42.34 91 PRO A C 1
ATOM 699 O O . PRO A 1 91 ? -12.724 -22.543 -7.268 1.00 42.34 91 PRO A O 1
ATOM 702 N N . GLN A 1 92 ? -11.635 -24.516 -7.329 1.00 40.81 92 GLN A N 1
ATOM 703 C CA . GLN A 1 92 ? -12.285 -25.011 -8.538 1.00 40.81 92 GLN A CA 1
ATOM 704 C C . GLN A 1 92 ? -13.770 -25.191 -8.221 1.00 40.81 92 GLN A C 1
ATOM 706 O O . GLN A 1 92 ? -14.168 -26.119 -7.520 1.00 40.81 92 GLN A O 1
ATOM 711 N N . LEU A 1 93 ? -14.577 -24.236 -8.667 1.00 40.81 93 LEU A N 1
ATOM 712 C CA . LEU A 1 93 ? -16.023 -24.294 -8.599 1.00 40.81 93 LEU A CA 1
ATOM 713 C C . LEU A 1 93 ? -16.486 -24.817 -9.957 1.00 40.81 93 LEU A C 1
ATOM 715 O O . LEU A 1 93 ? -16.958 -24.060 -10.799 1.00 40.81 93 LEU A O 1
ATOM 719 N N . GLU A 1 94 ? -16.296 -26.118 -10.188 1.00 38.28 94 GLU A N 1
ATOM 720 C CA . GLU A 1 94 ? -17.019 -26.812 -11.251 1.00 38.28 94 GLU A CA 1
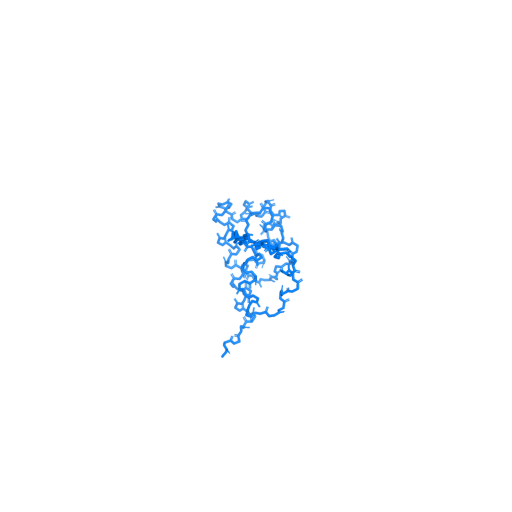ATOM 721 C C . GLU A 1 94 ? -18.469 -26.979 -10.795 1.00 38.28 94 GLU A C 1
ATOM 723 O O . GLU A 1 94 ? -18.855 -27.953 -10.153 1.00 38.28 94 GLU A O 1
ATOM 728 N N . ALA A 1 95 ? -19.279 -25.967 -11.096 1.00 48.12 95 ALA A N 1
ATOM 729 C CA . ALA A 1 95 ? -20.700 -26.161 -11.295 1.00 48.12 95 ALA A CA 1
ATOM 730 C C . ALA A 1 95 ? -20.892 -26.494 -12.776 1.00 48.12 95 ALA A C 1
ATOM 732 O O . ALA A 1 95 ? -20.805 -25.620 -13.636 1.00 48.12 95 ALA A O 1
ATOM 733 N N . SER A 1 96 ? -21.131 -27.762 -13.084 1.00 47.94 96 SER A N 1
ATOM 734 C CA . SER A 1 96 ? -21.752 -28.158 -14.344 1.00 47.94 96 SER A CA 1
ATOM 735 C C . SER A 1 96 ? -22.758 -29.255 -14.041 1.00 47.94 96 SER A C 1
ATOM 737 O O . SER A 1 96 ? -22.438 -30.422 -13.839 1.00 47.94 96 SER A O 1
ATOM 739 N N . ASP A 1 97 ? -23.988 -28.776 -13.903 1.00 49.62 97 ASP A N 1
ATOM 740 C CA . ASP A 1 97 ? -25.235 -29.512 -13.994 1.00 49.62 97 ASP A CA 1
ATOM 741 C C . ASP A 1 97 ? -25.282 -30.172 -15.382 1.00 49.62 97 ASP A C 1
ATOM 743 O O . ASP A 1 97 ? -25.396 -29.475 -16.387 1.00 49.62 97 ASP A O 1
ATOM 747 N N . GLU A 1 98 ? -25.156 -31.497 -15.462 1.00 45.84 98 GLU A N 1
ATOM 748 C CA . GLU A 1 98 ? -25.602 -32.231 -16.646 1.00 45.84 98 GLU A CA 1
ATOM 749 C C . GLU A 1 98 ? -26.400 -33.464 -16.228 1.00 45.84 98 GLU A C 1
ATOM 751 O O . GLU A 1 98 ? -25.908 -34.552 -15.935 1.00 45.84 98 GLU A O 1
ATOM 756 N N . LYS A 1 99 ? -27.704 -33.216 -16.176 1.00 50.38 99 LYS A N 1
ATOM 757 C CA . LYS A 1 99 ? -28.785 -34.174 -16.336 1.00 50.38 99 LYS A CA 1
ATOM 758 C C . LYS A 1 99 ? -28.473 -35.131 -17.496 1.00 50.38 99 LYS A C 1
ATOM 760 O O . LYS A 1 99 ? -28.454 -34.699 -18.644 1.00 50.38 99 LYS A O 1
ATOM 765 N N . ASN A 1 100 ? -28.351 -36.431 -17.224 1.00 44.72 100 ASN A N 1
ATOM 766 C CA . ASN A 1 100 ? -28.706 -37.422 -18.232 1.00 44.72 100 ASN A CA 1
ATOM 767 C C . ASN A 1 100 ? -29.443 -38.612 -17.614 1.00 44.72 100 ASN A C 1
ATOM 769 O O . ASN A 1 100 ? -28.939 -39.360 -16.778 1.00 44.72 100 ASN A O 1
ATOM 773 N N . GLU A 1 101 ? -30.697 -38.692 -18.022 1.00 52.69 101 GLU A N 1
ATOM 774 C CA . GLU A 1 101 ? -31.653 -39.757 -17.819 1.00 52.69 101 GLU A CA 1
ATOM 775 C C . GLU A 1 101 ? -31.403 -40.755 -18.954 1.00 52.69 101 GLU A C 1
ATOM 777 O O . GLU A 1 101 ? -31.552 -40.361 -20.103 1.00 52.69 101 GLU A O 1
ATOM 782 N N . ASP A 1 102 ? -31.049 -42.015 -18.685 1.00 50.31 102 ASP A N 1
ATOM 783 C CA . ASP A 1 102 ? -31.563 -43.085 -19.544 1.00 50.31 102 ASP A CA 1
ATOM 784 C C . ASP A 1 102 ? -31.610 -44.443 -18.844 1.00 50.31 102 ASP A C 1
ATOM 786 O O . ASP A 1 102 ? -30.680 -44.904 -18.181 1.00 50.31 102 ASP A O 1
ATOM 790 N N . LYS A 1 103 ? -32.772 -45.066 -19.012 1.00 66.56 103 LYS A N 1
ATOM 791 C CA . LYS A 1 103 ? -33.082 -46.453 -18.689 1.00 66.56 103 LYS A CA 1
ATOM 792 C C . LYS A 1 103 ? -32.314 -47.345 -19.659 1.00 66.56 103 LYS A C 1
ATOM 794 O O . LYS A 1 103 ? -32.229 -46.989 -20.818 1.00 66.56 103 LYS A O 1
ATOM 799 N N . THR A 1 104 ? -31.946 -48.563 -19.266 1.00 49.97 104 THR A N 1
ATOM 800 C CA . THR A 1 104 ? -32.252 -49.781 -20.048 1.00 49.97 104 THR A CA 1
ATOM 801 C C . THR A 1 104 ? -31.979 -51.022 -19.196 1.00 49.97 104 THR A C 1
ATOM 803 O O . THR A 1 104 ? -30.968 -51.124 -18.508 1.00 49.97 104 THR A O 1
ATOM 806 N N . LYS A 1 105 ? -32.968 -51.919 -19.214 1.00 54.00 105 LYS A N 1
ATOM 807 C CA . LYS A 1 105 ? -32.977 -53.278 -18.669 1.00 54.00 105 LYS A CA 1
ATOM 808 C C . LYS A 1 1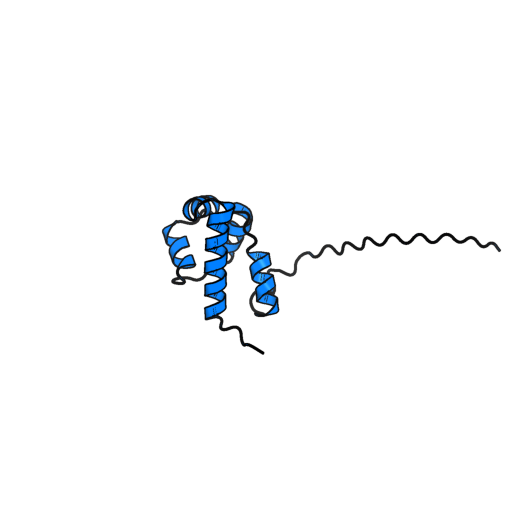05 ? -32.114 -54.193 -19.545 1.00 54.00 105 LYS A C 1
ATOM 810 O O . LYS A 1 105 ? -32.229 -54.075 -20.760 1.00 54.00 105 LYS A O 1
ATOM 815 N N . ASP A 1 106 ? -31.392 -55.133 -18.946 1.00 50.47 106 ASP A N 1
ATOM 816 C CA . ASP A 1 106 ? -31.645 -56.583 -19.080 1.00 50.47 106 ASP A CA 1
ATOM 817 C C . ASP A 1 106 ? -30.893 -57.336 -17.971 1.00 50.47 106 ASP A C 1
ATOM 819 O O . ASP A 1 106 ? -29.706 -57.006 -17.738 1.00 50.47 106 ASP A O 1
#

pLDDT: mean 74.27, std 19.87, range [36.0, 93.94]

Organism: NCBI:txid43657

Secondary structure (DSSP, 8-state):
-----HHHHHHHHHHHHHHHHHHHHSSHHHHHHHHT--HHHHHHHHHTSSPPPHHHHHHHHHHH---HHHHHHHHHTT-TTSGGGT-S------------------